Protein AF-0000000079088591 (afdb_homodimer)

Sequence (176 aa):
MNKTKQAASFMQQELKNVVLENDKLKETLQLKTDEANQLSASLQQAREELSDVIRQNEELKTELHTYQTLYGKLEKGTKEPTAGSSNMMNKTKQAASFMQQELKNVVLENDKLKETLQLKTDEANQLSASLQQAREELSDVIRQNEELKTELHTYQTLYGKLEKGTKEPTAGSSNM

pLDDT: mean 90.05, std 15.71, range [34.38, 98.94]

Secondary structure (DSSP, 8-state):
-HHHHHHHHHHHHHHHHHHHHHHHHHHHHHHHHHHHHHHHHHHHHHHHHHHHHHHHHHHHHHHHHHHHHHHHHHHHHHHS---GGG--/-HHHHHHHHHHHHHHHHHHHHHHHHHHHHHHHHHHHHHHHHHHHHHHHHHHHHHHHHHHHHHHHHHHHHHHHHHHHHHHS-S-GGG--

Radius of gyration: 38.6 Å; Cα contacts (8 Å, |Δi|>4): 96; chains: 2; bounding box: 25×125×71 Å

Solvent-accessible surface area (backbone atoms only — not comparable to full-atom values): 9336 Å² total; per-residue (Å²): 116,70,65,61,53,51,50,51,50,51,51,52,50,51,41,52,52,51,50,52,50,36,54,53,47,54,52,51,36,50,53,36,46,52,50,29,52,51,37,49,53,50,34,53,50,40,51,51,51,34,51,52,49,52,52,50,39,53,53,47,52,53,52,32,51,50,33,50,51,54,35,54,56,52,56,54,63,71,64,62,73,83,64,66,71,65,77,108,119,69,64,60,53,51,50,52,50,50,50,51,50,50,40,52,52,50,51,51,51,36,53,52,48,53,50,51,36,51,53,38,47,51,50,29,53,52,37,48,52,51,32,54,50,39,51,51,53,33,53,51,51,52,52,50,38,51,52,47,53,53,53,32,50,50,32,51,51,53,35,52,57,50,56,55,64,71,63,65,70,84,61,71,69,61,77,108

Structure (mmCIF, N/CA/C/O backbone):
data_AF-0000000079088591-model_v1
#
loop_
_entity.id
_entity.type
_entity.pdbx_description
1 polymer 'Uncharacterized protein'
#
loop_
_atom_site.group_PDB
_atom_site.id
_atom_site.type_symbol
_atom_site.label_atom_id
_atom_site.label_alt_id
_atom_site.label_comp_id
_atom_site.label_asym_id
_atom_site.label_entity_id
_atom_site.label_seq_id
_atom_site.pdbx_PDB_ins_code
_atom_site.Cartn_x
_atom_site.Cartn_y
_atom_site.Cartn_z
_atom_site.occupancy
_atom_site.B_iso_or_equiv
_atom_site.auth_seq_id
_atom_site.auth_comp_id
_atom_site.auth_asym_id
_atom_site.auth_atom_id
_atom_site.pdbx_PDB_model_num
ATOM 1 N N . MET A 1 1 ? 1.558 55.344 32.406 1 59.84 1 MET A N 1
ATOM 2 C CA . MET A 1 1 ? 2.076 55.375 31.031 1 59.84 1 MET A CA 1
ATOM 3 C C . MET A 1 1 ? 3.031 54.219 30.797 1 59.84 1 MET A C 1
ATOM 5 O O . MET A 1 1 ? 3.002 53.594 29.734 1 59.84 1 MET A O 1
ATOM 9 N N . ASN A 1 2 ? 3.623 53.656 31.938 1 76.94 2 ASN A N 1
ATOM 10 C CA . ASN A 1 2 ? 4.625 52.625 31.875 1 76.94 2 ASN A CA 1
ATOM 11 C C . ASN A 1 2 ? 3.977 51.25 31.75 1 76.94 2 ASN A C 1
ATOM 13 O O . ASN A 1 2 ? 4.438 50.406 30.969 1 76.94 2 ASN A O 1
ATOM 17 N N . LYS A 1 3 ? 2.727 51.094 32.219 1 80.19 3 LYS A N 1
A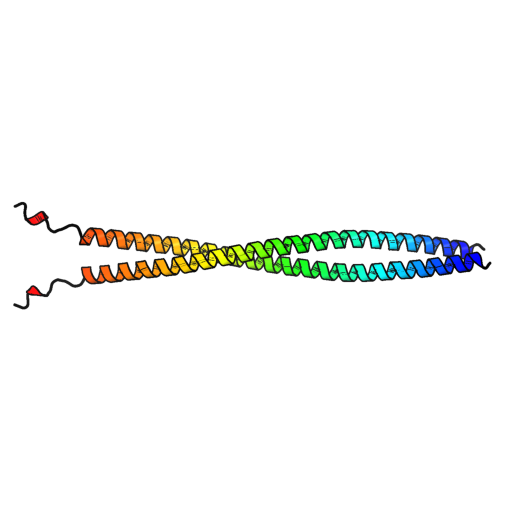TOM 18 C CA . LYS A 1 3 ? 2.076 49.812 32.25 1 80.19 3 LYS A CA 1
ATOM 19 C C . LYS A 1 3 ? 1.446 49.5 30.891 1 80.19 3 LYS A C 1
ATOM 21 O O . LYS A 1 3 ? 1.498 48.344 30.422 1 80.19 3 LYS A O 1
ATOM 26 N N . THR A 1 4 ? 0.949 50.406 30.234 1 77.62 4 THR A N 1
ATOM 27 C CA . THR A 1 4 ? 0.308 50.25 28.938 1 77.62 4 THR A CA 1
ATOM 28 C C . THR A 1 4 ? 1.34 49.906 27.859 1 77.62 4 THR A C 1
ATOM 30 O O . THR A 1 4 ? 1.088 49.062 26.984 1 77.62 4 THR A O 1
ATOM 33 N N . LYS A 1 5 ? 2.463 50.562 27.953 1 81.62 5 LYS A N 1
ATOM 34 C CA . LYS A 1 5 ? 3.537 50.281 27.016 1 81.62 5 LYS A CA 1
ATOM 35 C C . LYS A 1 5 ? 4.062 48.875 27.172 1 81.62 5 LYS A C 1
ATOM 37 O O . LYS A 1 5 ? 4.352 48.188 26.172 1 81.62 5 LYS A O 1
ATOM 42 N N . GLN A 1 6 ? 4.18 48.469 28.328 1 83.25 6 GLN A N 1
ATOM 43 C CA . GLN A 1 6 ? 4.617 47.094 28.641 1 83.25 6 GLN A CA 1
ATOM 44 C C . GLN A 1 6 ? 3.621 46.062 28.125 1 83.25 6 GLN A C 1
ATOM 46 O O . GLN A 1 6 ? 4.012 45.062 27.547 1 83.25 6 GLN A O 1
ATOM 51 N N . ALA A 1 7 ? 2.396 46.469 28.375 1 83.62 7 ALA A N 1
ATOM 52 C CA . ALA A 1 7 ? 1.343 45.562 27.922 1 83.62 7 ALA A CA 1
ATOM 53 C C . ALA A 1 7 ? 1.354 45.406 26.406 1 83.62 7 ALA A C 1
ATOM 55 O O . ALA A 1 7 ? 1.217 44.312 25.875 1 83.62 7 ALA A O 1
ATOM 56 N N . ALA A 1 8 ? 1.525 46.5 25.688 1 83.88 8 ALA A N 1
ATOM 57 C CA . ALA A 1 8 ? 1.573 46.5 24.234 1 83.88 8 ALA A CA 1
ATOM 58 C C . ALA A 1 8 ? 2.766 45.688 23.719 1 83.88 8 ALA A C 1
ATOM 60 O O . ALA A 1 8 ? 2.648 44.969 22.75 1 83.88 8 ALA A O 1
ATOM 61 N N . SER A 1 9 ? 3.834 45.844 24.391 1 87.38 9 SER A N 1
ATOM 62 C CA . SER A 1 9 ? 5.043 45.125 24.031 1 87.38 9 SER A CA 1
ATOM 63 C C . SER A 1 9 ? 4.852 43.625 24.188 1 87.38 9 SER A C 1
ATOM 65 O O . SER A 1 9 ? 5.285 42.812 23.344 1 87.38 9 SER A O 1
ATOM 67 N N . PHE A 1 10 ? 4.301 43.188 25.25 1 90.31 10 PHE A N 1
ATOM 68 C CA . PHE A 1 10 ? 4.027 41.781 25.516 1 90.31 10 PHE A CA 1
ATOM 69 C C . PHE A 1 10 ? 3.104 41.219 24.438 1 90.31 10 PHE A C 1
ATOM 71 O O . PHE A 1 10 ? 3.354 40.125 23.922 1 90.31 10 PHE A O 1
ATOM 78 N N . MET A 1 11 ? 2.062 41.969 24.047 1 90.5 11 MET A N 1
ATOM 79 C CA . MET A 1 11 ? 1.106 41.531 23.031 1 90.5 11 MET A CA 1
ATOM 80 C C . MET A 1 11 ?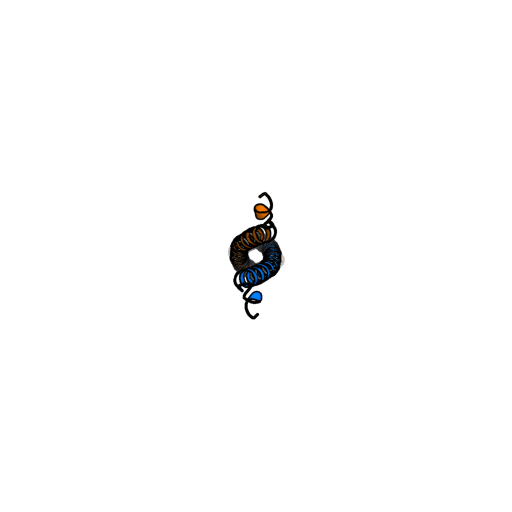 1.79 41.375 21.688 1 90.5 11 MET A C 1
ATOM 82 O O . MET A 1 11 ? 1.509 40.406 20.953 1 90.5 11 MET A O 1
ATOM 86 N N . GLN A 1 12 ? 2.6 42.312 21.438 1 91.19 12 GLN A N 1
ATOM 87 C CA . GLN A 1 12 ? 3.354 42.25 20.188 1 91.19 12 GLN A CA 1
ATOM 88 C C . GLN A 1 12 ? 4.23 41 20.141 1 91.19 12 GLN A C 1
ATOM 90 O O . GLN A 1 12 ? 4.309 40.312 19.109 1 91.19 12 GLN A O 1
ATOM 95 N N . GLN A 1 13 ? 4.867 40.781 21.25 1 94.44 13 GLN A N 1
ATOM 96 C CA . GLN A 1 13 ? 5.715 39.594 21.359 1 94.44 13 GLN A CA 1
ATOM 97 C C . GLN A 1 13 ? 4.895 38.312 21.234 1 94.44 13 GLN A C 1
ATOM 99 O O . GLN A 1 13 ? 5.297 37.375 20.547 1 94.44 13 GLN A O 1
ATOM 104 N N . GLU A 1 14 ? 3.807 38.281 21.906 1 94.69 14 GLU A N 1
ATOM 105 C CA . GLU A 1 14 ? 2.912 37.125 21.828 1 94.69 14 GLU A CA 1
ATOM 106 C C . GLU A 1 14 ? 2.441 36.906 20.391 1 94.69 14 GLU A C 1
ATOM 108 O O . GLU A 1 14 ? 2.459 35.75 19.922 1 94.69 14 GLU A O 1
ATOM 113 N N . LEU A 1 15 ? 2.035 37.938 19.734 1 96.25 15 LEU A N 1
ATOM 114 C CA . LEU A 1 15 ? 1.596 37.844 18.359 1 96.25 15 LEU A CA 1
ATOM 115 C C . LEU A 1 15 ? 2.703 37.281 17.469 1 96.25 15 LEU A C 1
ATOM 117 O O . LEU A 1 15 ? 2.453 36.406 16.641 1 96.25 15 LEU A O 1
ATOM 121 N N . LYS A 1 16 ? 3.854 37.719 17.656 1 96.69 16 LYS A N 1
ATOM 122 C CA . LYS A 1 16 ? 4.996 37.25 16.891 1 96.69 16 LYS A CA 1
ATOM 123 C C . LYS A 1 16 ? 5.195 35.75 17.109 1 96.69 16 LYS A C 1
ATOM 125 O O . LYS A 1 16 ? 5.441 35 16.156 1 96.69 16 LYS A O 1
ATOM 130 N N . ASN A 1 17 ? 5.094 35.281 18.359 1 97.06 17 ASN A N 1
ATOM 131 C CA . ASN A 1 17 ? 5.281 33.875 18.703 1 97.06 17 ASN A CA 1
ATOM 132 C C . ASN A 1 17 ? 4.234 33 18.031 1 97.06 17 ASN A C 1
ATOM 134 O O . ASN A 1 17 ? 4.566 31.969 17.453 1 97.06 17 ASN A O 1
ATOM 138 N N . VAL A 1 18 ? 3.018 33.438 18.031 1 98.25 18 VAL A N 1
ATOM 139 C CA . VAL A 1 18 ? 1.937 32.625 17.5 1 98.25 18 VAL A CA 1
ATOM 140 C C . VAL A 1 18 ? 2.025 32.562 15.977 1 98.25 18 VAL A C 1
ATOM 142 O O . VAL A 1 18 ? 1.751 31.547 15.359 1 98.25 18 VAL A O 1
ATOM 145 N N . VAL A 1 19 ? 2.434 33.625 15.406 1 98.06 19 VAL A N 1
ATOM 146 C CA . VAL A 1 19 ? 2.607 33.656 13.953 1 98.06 19 VAL A CA 1
ATOM 147 C C . VAL A 1 19 ? 3.709 32.688 13.539 1 98.06 19 VAL A C 1
ATOM 149 O O . VAL A 1 19 ? 3.57 31.969 12.555 1 98.06 19 VAL A O 1
ATOM 152 N N . LEU A 1 20 ? 4.766 32.656 14.297 1 98.44 20 LEU A N 1
ATOM 153 C CA . LEU A 1 20 ? 5.867 31.734 14.016 1 98.44 20 LEU A CA 1
ATOM 154 C C . LEU A 1 20 ? 5.414 30.281 14.141 1 98.44 20 LEU A C 1
ATOM 156 O O . LEU A 1 20 ? 5.793 29.438 13.328 1 98.44 20 LEU A O 1
ATOM 160 N N . GLU A 1 21 ? 4.699 30.016 15.148 1 98.19 21 GLU A N 1
ATOM 161 C CA . GLU A 1 21 ? 4.148 28.688 15.336 1 98.19 21 GLU A CA 1
ATOM 162 C C . GLU A 1 21 ? 3.25 28.281 14.164 1 98.19 21 GLU A C 1
ATOM 164 O O . GLU A 1 21 ? 3.334 27.156 13.664 1 98.19 21 GLU A O 1
ATOM 169 N N . ASN A 1 22 ? 2.412 29.266 13.828 1 98.31 22 ASN A N 1
ATOM 170 C CA . ASN A 1 22 ? 1.523 29.047 12.688 1 98.31 22 ASN A CA 1
ATOM 171 C C . ASN A 1 22 ? 2.305 28.703 11.422 1 98.31 22 ASN A C 1
ATOM 173 O O . ASN A 1 22 ? 1.939 27.781 10.695 1 98.31 22 ASN A O 1
ATOM 177 N N . ASP A 1 23 ? 3.322 29.406 11.203 1 98.19 23 ASP A N 1
ATOM 178 C CA . ASP A 1 23 ? 4.16 29.188 10.031 1 98.19 23 ASP A CA 1
ATOM 179 C C . ASP A 1 23 ? 4.781 27.781 10.062 1 98.19 23 ASP A C 1
ATOM 181 O O . ASP A 1 23 ? 4.797 27.078 9.055 1 98.19 23 ASP A O 1
ATOM 185 N N . LYS A 1 24 ? 5.254 27.328 11.195 1 98.62 24 LYS A N 1
ATOM 186 C CA . LYS A 1 24 ? 5.848 26 11.359 1 98.62 24 LYS A CA 1
ATOM 187 C C . LYS A 1 24 ? 4.812 24.906 11.133 1 98.62 24 LYS A C 1
ATOM 189 O O . LYS A 1 24 ? 5.117 23.875 10.531 1 98.62 24 LYS A O 1
ATOM 194 N N . LEU A 1 25 ? 3.678 25.172 11.602 1 98.75 25 LEU A N 1
ATOM 195 C CA . LEU A 1 25 ? 2.592 24.219 11.43 1 98.75 25 LEU A CA 1
ATOM 196 C C . LEU A 1 25 ? 2.227 24.062 9.961 1 98.75 25 LEU A C 1
ATOM 198 O O . LEU A 1 25 ? 1.979 22.953 9.484 1 98.75 25 LEU A O 1
ATOM 202 N N . LYS A 1 26 ? 2.197 25.125 9.25 1 98.75 26 LYS A N 1
ATOM 203 C CA . LYS A 1 26 ? 1.891 25.094 7.824 1 98.75 26 LYS A CA 1
ATOM 204 C C . LYS A 1 26 ? 2.926 24.266 7.059 1 98.75 26 LYS A C 1
ATOM 206 O O . LYS A 1 26 ? 2.574 23.5 6.168 1 98.75 26 LYS A O 1
ATOM 211 N N . GLU A 1 27 ? 4.078 24.484 7.48 1 98.62 27 GLU A N 1
ATOM 212 C CA . GLU A 1 27 ? 5.156 23.703 6.867 1 98.62 27 GLU A CA 1
ATOM 213 C C . GLU A 1 27 ? 5.008 22.219 7.164 1 98.62 27 GLU A C 1
ATOM 215 O O . GLU A 1 27 ? 5.102 21.391 6.262 1 98.62 27 GLU A O 1
ATOM 220 N N . THR A 1 28 ? 4.824 21.922 8.367 1 98.75 28 THR A N 1
ATOM 221 C CA . THR A 1 28 ? 4.66 20.531 8.773 1 98.75 28 THR A CA 1
ATOM 222 C C . THR A 1 28 ? 3.447 19.906 8.086 1 98.75 28 THR A C 1
ATOM 224 O O . THR A 1 28 ? 3.492 18.75 7.664 1 98.75 28 THR A O 1
ATOM 227 N N . LEU A 1 29 ? 2.42 20.641 8.039 1 98.81 29 LEU A N 1
ATOM 228 C CA . LEU A 1 29 ? 1.208 20.156 7.379 1 98.81 29 LEU A CA 1
ATOM 229 C C . LEU A 1 29 ? 1.476 19.828 5.91 1 98.81 29 LEU A C 1
ATOM 231 O O . LEU A 1 29 ? 1.01 18.812 5.398 1 98.81 29 LEU A O 1
ATOM 235 N N . GLN A 1 30 ? 2.15 20.672 5.297 1 98.81 30 GLN A N 1
ATOM 236 C CA . GLN A 1 30 ? 2.506 20.422 3.906 1 98.81 30 GLN A CA 1
ATOM 237 C C . GLN A 1 30 ? 3.307 19.141 3.764 1 98.81 30 GLN A C 1
ATOM 239 O O . GLN A 1 30 ? 3.023 18.312 2.889 1 98.81 30 GLN A O 1
ATOM 244 N N . LEU A 1 31 ? 4.277 18.891 4.613 1 98.75 31 LEU A N 1
ATOM 245 C CA . LEU A 1 31 ? 5.105 17.688 4.59 1 98.75 31 LEU A CA 1
ATOM 246 C C . LEU A 1 31 ? 4.258 16.438 4.805 1 98.75 31 LEU A C 1
ATOM 248 O O . LEU A 1 31 ? 4.422 15.445 4.102 1 98.75 31 LEU A O 1
ATOM 252 N N . LYS A 1 32 ? 3.41 16.578 5.668 1 98.75 32 LYS A N 1
ATOM 253 C CA . LYS A 1 32 ? 2.564 15.422 5.98 1 98.75 32 LYS A CA 1
ATOM 254 C C . LYS A 1 32 ? 1.609 15.117 4.832 1 98.75 32 LYS A C 1
ATOM 256 O O . LYS A 1 32 ? 1.322 13.953 4.551 1 98.75 32 LYS A O 1
ATOM 261 N N . THR A 1 33 ? 1.114 16.109 4.254 1 98.81 33 THR A N 1
ATOM 262 C CA . THR A 1 33 ? 0.248 15.945 3.092 1 98.81 33 THR A CA 1
ATOM 263 C C . THR A 1 33 ? 1 15.273 1.947 1 98.81 33 THR A C 1
ATOM 265 O O . THR A 1 33 ? 0.471 14.367 1.3 1 98.81 33 THR A O 1
ATOM 268 N N . ASP A 1 34 ? 2.141 15.664 1.699 1 98.75 34 ASP A N 1
ATOM 269 C CA . ASP A 1 34 ? 2.977 15.047 0.673 1 98.75 34 ASP A CA 1
ATOM 270 C C . ASP A 1 34 ? 3.242 13.578 0.99 1 98.75 34 ASP A C 1
ATOM 272 O O . ASP A 1 34 ? 3.195 12.727 0.1 1 98.75 34 ASP A O 1
ATOM 276 N N . GLU A 1 35 ? 3.59 13.344 2.201 1 98.62 35 GLU A N 1
ATOM 277 C CA . GLU A 1 35 ? 3.812 11.969 2.646 1 98.62 35 GLU A CA 1
ATOM 278 C C . GLU A 1 35 ? 2.588 11.102 2.381 1 98.62 35 GLU A C 1
ATOM 280 O O . GLU A 1 35 ? 2.705 10.008 1.83 1 98.62 35 GLU A O 1
ATOM 285 N N . ALA A 1 36 ? 1.459 11.586 2.758 1 98.69 36 ALA A N 1
ATOM 286 C CA . ALA A 1 36 ? 0.22 10.844 2.553 1 98.69 36 ALA A CA 1
ATOM 287 C C . ALA A 1 36 ? -0.029 10.586 1.068 1 98.69 36 ALA A C 1
ATOM 289 O O . ALA A 1 36 ? -0.443 9.492 0.68 1 98.69 36 ALA A O 1
ATOM 290 N N . ASN A 1 37 ? 0.205 11.594 0.299 1 98.81 37 ASN A N 1
ATOM 291 C CA . ASN A 1 37 ? 0.03 11.461 -1.144 1 98.81 37 ASN A CA 1
ATOM 292 C C . ASN A 1 37 ? 0.969 10.406 -1.726 1 98.81 37 ASN A C 1
ATOM 294 O O . ASN A 1 37 ? 0.562 9.609 -2.568 1 98.81 37 ASN A O 1
ATOM 298 N N . GLN A 1 38 ? 2.205 10.383 -1.266 1 98.81 38 GLN A N 1
ATOM 299 C CA . GLN A 1 38 ? 3.182 9.398 -1.724 1 98.81 38 GLN A CA 1
ATOM 300 C C . GLN A 1 38 ? 2.775 7.988 -1.308 1 98.81 38 GLN A C 1
ATOM 302 O O . GLN A 1 38 ? 2.861 7.051 -2.104 1 98.81 38 GLN A O 1
ATOM 307 N N . LEU A 1 39 ? 2.377 7.895 -0.165 1 98.88 39 LEU A N 1
ATOM 308 C CA . LEU A 1 39 ? 1.924 6.602 0.337 1 98.88 39 LEU A CA 1
ATOM 309 C C . LEU A 1 39 ? 0.706 6.113 -0.44 1 98.88 39 LEU A C 1
ATOM 311 O O . LEU A 1 39 ? 0.605 4.93 -0.765 1 98.88 39 LEU A O 1
ATOM 315 N N . SER A 1 40 ? -0.185 7.02 -0.65 1 98.88 40 SER A N 1
ATOM 316 C CA . SER A 1 40 ? -1.375 6.676 -1.423 1 98.88 40 SER A CA 1
ATOM 317 C C . SER A 1 40 ? -1.005 6.152 -2.807 1 98.88 40 SER A C 1
ATOM 319 O O . SER A 1 40 ? -1.534 5.133 -3.252 1 98.88 40 SER A O 1
ATOM 321 N N . ALA A 1 41 ? -0.119 6.719 -3.479 1 98.88 41 ALA A N 1
ATOM 322 C CA . ALA A 1 41 ? 0.341 6.281 -4.797 1 98.88 41 ALA A CA 1
ATOM 323 C C . ALA A 1 41 ? 1.016 4.914 -4.719 1 98.88 41 ALA A C 1
ATOM 325 O O . ALA A 1 41 ? 0.767 4.043 -5.555 1 98.88 41 ALA A O 1
ATOM 326 N N . SER A 1 42 ? 1.831 4.742 -3.76 1 98.94 42 SER A N 1
ATOM 327 C CA . SER A 1 42 ? 2.523 3.473 -3.564 1 98.94 42 SER A CA 1
ATOM 328 C C . SER A 1 42 ? 1.537 2.344 -3.287 1 98.94 42 SER A C 1
ATOM 330 O O . SER A 1 42 ? 1.72 1.222 -3.766 1 98.94 42 SER A O 1
ATOM 332 N N . LEU A 1 43 ? 0.572 2.686 -2.49 1 98.94 43 LEU A N 1
ATOM 333 C CA . LEU A 1 43 ? -0.458 1.696 -2.188 1 98.94 43 LEU A CA 1
ATOM 334 C C . LEU A 1 43 ? -1.211 1.292 -3.449 1 98.94 43 LEU A C 1
ATOM 336 O O . LEU A 1 43 ? -1.473 0.107 -3.668 1 98.94 43 LEU A O 1
ATOM 340 N N . GLN A 1 44 ? -1.562 2.232 -4.227 1 98.88 44 GLN A N 1
ATOM 341 C CA . GLN A 1 44 ? -2.24 1.947 -5.484 1 98.88 44 GLN A CA 1
ATOM 342 C C . GLN A 1 44 ? -1.385 1.054 -6.379 1 98.88 44 GLN A C 1
ATOM 344 O O . GLN A 1 44 ? -1.881 0.078 -6.945 1 98.88 44 GLN A O 1
ATOM 349 N N . GLN A 1 45 ? -0.125 1.257 -6.438 1 98.88 45 GLN A N 1
ATOM 350 C CA . GLN A 1 45 ? 0.795 0.454 -7.234 1 98.88 45 GLN A CA 1
ATOM 351 C C . GLN A 1 45 ? 0.893 -0.97 -6.695 1 98.88 45 GLN A C 1
ATOM 353 O O . GLN A 1 45 ? 0.857 -1.934 -7.465 1 98.88 45 GLN A O 1
ATOM 358 N N . ALA A 1 46 ? 0.975 -1.049 -5.441 1 98.88 46 ALA A N 1
ATOM 359 C CA . ALA A 1 46 ? 1.058 -2.367 -4.816 1 98.88 46 ALA A CA 1
ATOM 360 C C . ALA A 1 46 ? -0.203 -3.184 -5.09 1 98.88 46 ALA A C 1
ATOM 362 O O . ALA A 1 46 ? -0.126 -4.379 -5.371 1 98.88 46 ALA A O 1
ATOM 363 N N . ARG A 1 47 ? -1.338 -2.551 -5.035 1 98.88 47 ARG A N 1
ATOM 364 C CA . ARG A 1 47 ? -2.613 -3.223 -5.262 1 98.88 47 ARG A CA 1
ATOM 365 C C . ARG A 1 47 ? -2.748 -3.664 -6.715 1 98.88 47 ARG A C 1
ATOM 367 O O . ARG A 1 47 ? -3.318 -4.719 -6.996 1 98.88 47 ARG A O 1
ATOM 374 N N . GLU A 1 48 ? -2.275 -2.896 -7.582 1 98.88 48 GLU A N 1
ATOM 375 C CA . GLU A 1 48 ? -2.287 -3.268 -8.992 1 98.88 48 GLU A CA 1
ATOM 376 C C . GLU A 1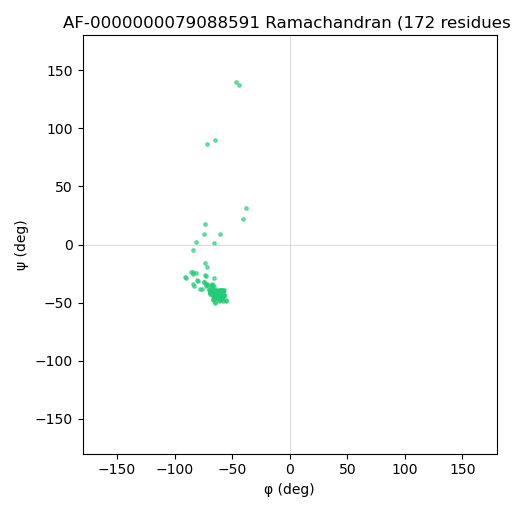 48 ? -1.374 -4.461 -9.258 1 98.88 48 GLU A C 1
ATOM 378 O O . GLU A 1 48 ? -1.76 -5.402 -9.961 1 98.88 48 GLU A O 1
ATOM 383 N N . GLU A 1 49 ? -0.175 -4.387 -8.727 1 98.88 49 GLU A N 1
ATOM 384 C CA . GLU A 1 49 ? 0.746 -5.512 -8.867 1 98.88 49 GLU A CA 1
ATOM 385 C C . GLU A 1 49 ? 0.155 -6.785 -8.273 1 98.88 49 GLU A C 1
ATOM 387 O O . GLU A 1 49 ? 0.249 -7.859 -8.875 1 98.88 49 GLU A O 1
ATOM 392 N N . LEU A 1 50 ? -0.449 -6.605 -7.125 1 98.94 50 LEU A N 1
ATOM 393 C CA . LEU A 1 50 ? -1.087 -7.742 -6.473 1 98.94 50 LEU A CA 1
ATOM 394 C C . LEU A 1 50 ? -2.174 -8.336 -7.359 1 98.94 50 LEU A C 1
ATOM 396 O O . LEU A 1 50 ? -2.236 -9.562 -7.531 1 98.94 50 LEU A O 1
ATOM 400 N N . SER A 1 51 ? -2.959 -7.578 -7.898 1 98.88 51 SER A N 1
ATOM 401 C CA . SER A 1 51 ? -4.02 -8.031 -8.797 1 98.88 51 SER A CA 1
ATOM 402 C C . SER A 1 51 ? -3.449 -8.797 -9.984 1 98.88 51 SER A C 1
ATOM 404 O O . SER A 1 51 ? -3.977 -9.844 -10.367 1 98.88 51 SER A O 1
AT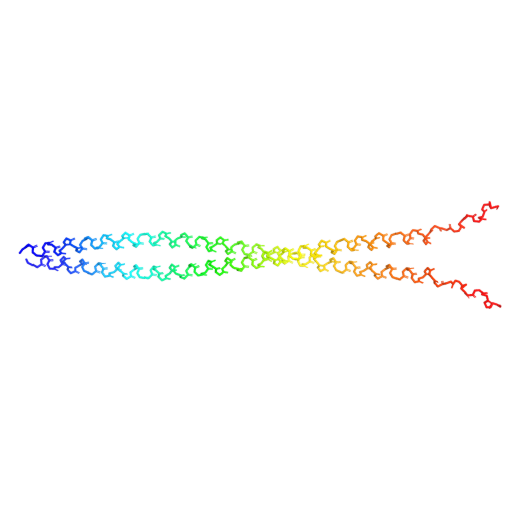OM 406 N N . ASP A 1 52 ? -2.426 -8.328 -10.562 1 98.88 52 ASP A N 1
ATOM 407 C CA . ASP A 1 52 ? -1.784 -8.977 -11.703 1 98.88 52 ASP A CA 1
ATOM 408 C C . ASP A 1 52 ? -1.23 -10.344 -11.312 1 98.88 52 ASP A C 1
ATOM 410 O O . ASP A 1 52 ? -1.428 -11.328 -12.039 1 98.88 52 ASP A O 1
ATOM 414 N N . VAL A 1 53 ? -0.623 -10.352 -10.18 1 98.94 53 VAL A N 1
ATOM 415 C CA . VAL A 1 53 ? 0.006 -11.602 -9.766 1 98.94 53 VAL A CA 1
ATOM 416 C C . VAL A 1 53 ? -1.066 -12.617 -9.383 1 98.94 53 VAL A C 1
ATOM 418 O O . VAL A 1 53 ? -0.923 -13.812 -9.656 1 98.94 53 VAL A O 1
ATOM 421 N N . ILE A 1 54 ? -2.115 -12.203 -8.82 1 98.94 54 ILE A N 1
ATOM 422 C CA . ILE A 1 54 ? -3.242 -13.086 -8.531 1 98.94 54 ILE A CA 1
ATOM 423 C C . ILE A 1 54 ? -3.793 -13.672 -9.828 1 98.94 54 ILE A C 1
ATOM 425 O O . ILE A 1 54 ? -4.062 -14.867 -9.906 1 98.94 54 ILE A O 1
ATOM 429 N N . ARG A 1 55 ? -3.916 -12.812 -10.844 1 98.88 55 ARG A N 1
ATOM 430 C CA . ARG A 1 55 ? -4.391 -13.273 -12.148 1 98.88 55 ARG A CA 1
ATOM 431 C C . ARG A 1 55 ? -3.455 -14.328 -12.727 1 98.88 55 ARG A C 1
ATOM 433 O O . ARG A 1 55 ? -3.906 -15.359 -13.227 1 98.88 55 ARG A O 1
ATOM 440 N N . GLN A 1 56 ? -2.193 -14.141 -12.641 1 98.88 56 GLN A N 1
ATOM 441 C CA . GLN A 1 56 ? -1.2 -15.102 -13.109 1 98.88 56 GLN A CA 1
ATOM 442 C C . GLN A 1 56 ? -1.305 -16.422 -12.344 1 98.88 56 GLN A C 1
ATOM 444 O O . GLN A 1 56 ? -1.23 -17.5 -12.938 1 98.88 56 GLN A O 1
ATOM 449 N N . ASN A 1 57 ? -1.458 -16.203 -11.086 1 98.88 57 ASN A N 1
ATOM 450 C CA . ASN A 1 57 ? -1.614 -17.375 -10.227 1 98.88 57 ASN A CA 1
ATOM 451 C C . ASN A 1 57 ? -2.805 -18.219 -10.648 1 98.88 57 ASN A C 1
ATOM 453 O O . ASN A 1 57 ? -2.705 -19.453 -10.703 1 98.88 57 ASN A O 1
ATOM 457 N N . GLU A 1 58 ? -3.826 -17.594 -11 1 98.62 58 GLU A N 1
ATOM 458 C CA . GLU A 1 58 ? -5.02 -18.312 -11.438 1 98.62 58 GLU A CA 1
ATOM 459 C C . GLU A 1 58 ? -4.789 -19 -12.781 1 98.62 58 GLU A C 1
ATOM 461 O O . GLU A 1 58 ? -5.238 -20.125 -12.992 1 98.62 58 GLU A O 1
ATOM 466 N N . GLU A 1 59 ? -4.148 -18.438 -13.703 1 98.75 59 GLU A N 1
ATOM 467 C CA . GLU A 1 59 ? -3.793 -19.047 -14.984 1 98.75 59 GLU A CA 1
ATOM 468 C C . GLU A 1 59 ? -2.902 -20.266 -14.789 1 98.75 59 GLU A C 1
ATOM 470 O O . GLU A 1 59 ? -3.127 -21.312 -15.406 1 98.75 59 GLU A O 1
ATOM 475 N N . LEU A 1 60 ? -1.967 -20.109 -13.875 1 98.81 60 LEU A N 1
ATOM 476 C CA . LEU A 1 60 ? -1.055 -21.219 -13.578 1 98.81 60 LEU A CA 1
ATOM 477 C C . LEU A 1 60 ? -1.806 -22.391 -12.961 1 98.81 60 LEU A C 1
ATOM 479 O O . LEU A 1 60 ? -1.548 -23.547 -13.312 1 98.81 60 LEU A O 1
ATOM 483 N N . LYS A 1 61 ? -2.682 -22.125 -12.094 1 98.81 61 LYS A N 1
ATOM 484 C CA . LYS A 1 61 ? -3.492 -23.188 -11.484 1 98.81 61 LYS A CA 1
ATOM 485 C C . LYS A 1 61 ? -4.289 -23.938 -12.547 1 98.81 61 LYS A C 1
ATOM 487 O O . LYS A 1 61 ? -4.363 -25.172 -12.516 1 98.81 61 LYS A O 1
ATOM 492 N N . THR A 1 62 ? -4.801 -23.25 -13.516 1 98.88 62 THR A N 1
ATOM 493 C CA . THR A 1 62 ? -5.566 -23.844 -14.602 1 98.88 62 THR A CA 1
ATOM 494 C C . THR A 1 62 ? -4.676 -24.703 -15.484 1 98.88 62 THR A C 1
ATOM 496 O O . THR A 1 62 ? -5.039 -25.828 -15.828 1 98.88 62 THR A O 1
ATOM 499 N N . GLU A 1 63 ? -3.504 -24.266 -15.812 1 98.75 63 GLU A N 1
ATOM 500 C CA . GLU A 1 63 ? -2.553 -25.016 -16.625 1 98.75 63 GLU A CA 1
ATOM 501 C C . GLU A 1 63 ? -2.057 -26.266 -15.898 1 98.75 63 GLU A C 1
ATOM 503 O O . GLU A 1 63 ? -1.972 -27.344 -16.484 1 98.75 63 GLU A O 1
ATOM 508 N N . LEU A 1 64 ? -1.819 -26.062 -14.648 1 98.75 64 LEU A N 1
ATOM 509 C CA . LEU A 1 64 ? -1.379 -27.188 -13.828 1 98.75 64 LEU A CA 1
ATOM 510 C C . LEU A 1 64 ? -2.441 -28.281 -13.789 1 98.75 64 LEU A C 1
ATOM 512 O O . LEU A 1 64 ? -2.137 -29.453 -14.008 1 98.75 64 LEU A O 1
ATOM 516 N N . HIS A 1 65 ? -3.633 -27.859 -13.531 1 98.81 65 HIS A N 1
ATOM 517 C CA . HIS A 1 65 ? -4.73 -28.828 -13.516 1 98.81 65 HIS A CA 1
ATOM 518 C C . HIS A 1 65 ? -4.828 -29.562 -14.852 1 98.81 65 HIS A C 1
ATOM 520 O O . HIS A 1 65 ? -5.07 -30.766 -14.883 1 98.81 65 HIS A O 1
ATOM 526 N N . THR A 1 66 ? -4.629 -28.844 -15.922 1 98.81 66 THR A N 1
ATOM 527 C CA . THR A 1 66 ? -4.664 -29.422 -17.25 1 98.81 66 THR A CA 1
ATOM 528 C C . THR A 1 66 ? -3.594 -30.5 -17.406 1 98.81 66 THR A C 1
ATOM 530 O O . THR A 1 66 ? -3.896 -31.641 -17.766 1 98.81 66 THR A O 1
ATOM 533 N N . TYR A 1 67 ? -2.453 -30.297 -16.953 1 98.31 67 TYR A N 1
ATOM 534 C CA . TYR A 1 67 ? -1.358 -31.234 -17.125 1 98.31 67 TYR A CA 1
ATOM 535 C C . TYR A 1 67 ? -1.448 -32.375 -16.125 1 98.31 67 TYR A C 1
ATOM 537 O O . TYR A 1 67 ? -1.09 -33.531 -16.438 1 98.31 67 TYR A O 1
ATOM 545 N N . GLN A 1 68 ? -1.979 -32.094 -14.992 1 98.19 68 GLN A N 1
ATOM 546 C CA . GLN A 1 68 ? -2.271 -33.156 -14.039 1 98.19 68 GLN A CA 1
ATOM 547 C C . GLN A 1 68 ? -3.275 -34.156 -14.617 1 98.19 68 GLN A C 1
ATOM 549 O O . GLN A 1 68 ? -3.088 -35.375 -14.516 1 98.19 68 GLN A O 1
ATOM 554 N N . THR A 1 69 ? -4.246 -33.594 -15.242 1 98.5 69 THR A N 1
ATOM 555 C CA . THR A 1 69 ? -5.309 -34.406 -15.812 1 98.5 69 THR A CA 1
ATOM 556 C C . THR A 1 69 ? -4.789 -35.219 -17 1 98.5 69 THR A C 1
ATOM 558 O O . THR A 1 69 ? -5.043 -36.438 -17.109 1 98.5 69 THR A O 1
ATOM 561 N N . LEU A 1 70 ? -3.988 -34.625 -17.844 1 96.75 70 LEU A N 1
ATOM 562 C CA . LEU A 1 70 ? -3.398 -35.312 -19 1 96.75 70 LEU A CA 1
ATOM 563 C C . LEU A 1 70 ? -2.449 -36.406 -18.578 1 96.75 70 LEU A C 1
ATOM 565 O O . LEU A 1 70 ? -2.52 -37.531 -19.094 1 96.75 70 LEU A O 1
ATOM 569 N N . TYR A 1 71 ? -1.66 -36.125 -17.578 1 96.56 71 TYR A N 1
ATOM 570 C CA . TYR A 1 71 ? -0.723 -37.125 -17.047 1 96.56 71 TYR A CA 1
ATOM 571 C C . TYR A 1 71 ? -1.463 -38.281 -16.422 1 96.56 71 TYR A C 1
ATOM 573 O O . TYR A 1 71 ? -1.119 -39.438 -16.672 1 96.56 71 TYR A O 1
ATOM 581 N N . GLY A 1 72 ? -2.441 -38.031 -15.656 1 95.12 72 GLY A N 1
ATOM 582 C CA . GLY A 1 72 ? -3.229 -39.094 -15.016 1 95.12 72 GLY A CA 1
ATOM 583 C C . GLY A 1 72 ? -3.908 -40 -16.016 1 95.12 72 GLY A C 1
ATOM 584 O O . GLY A 1 72 ? -3.902 -41.25 -15.836 1 95.12 72 GLY A O 1
ATOM 585 N N . LYS A 1 73 ? -4.434 -39.438 -17.125 1 95.31 73 LYS A N 1
ATOM 586 C CA . LYS A 1 73 ? -5.105 -40.219 -18.156 1 95.31 73 LYS A CA 1
ATOM 587 C C . LYS A 1 73 ? -4.117 -41.094 -18.891 1 95.31 73 LYS A C 1
ATOM 589 O O . LYS A 1 73 ? -4.41 -42.281 -19.156 1 95.31 73 LYS A O 1
ATOM 594 N N . LEU A 1 74 ? -2.967 -40.656 -19.078 1 92.31 74 LEU A N 1
ATOM 595 C CA . LEU A 1 74 ? -1.951 -41.406 -19.812 1 92.31 74 LEU A CA 1
ATOM 596 C C . LEU A 1 74 ? -1.386 -42.531 -18.938 1 92.31 74 LEU A C 1
ATOM 598 O O . LEU A 1 74 ? -1.157 -43.656 -19.422 1 92.31 74 LEU A O 1
ATOM 602 N N . GLU A 1 75 ? -1.199 -42.344 -17.766 1 88.25 75 GLU A N 1
ATOM 603 C CA . GLU A 1 75 ? -0.65 -43.312 -16.828 1 88.25 75 GLU A CA 1
ATOM 604 C C . GLU A 1 75 ? -1.601 -44.469 -16.625 1 88.25 75 GLU A C 1
ATOM 606 O O . GLU A 1 75 ? -1.167 -45.625 -16.578 1 88.25 75 GLU A O 1
ATOM 611 N N . LYS A 1 76 ? -2.885 -44.281 -16.641 1 88.62 76 LYS A N 1
ATOM 612 C CA . LYS A 1 76 ? -3.885 -45.344 -16.5 1 88.62 76 LYS A CA 1
ATOM 613 C C . LYS A 1 76 ? -3.986 -46.156 -17.781 1 88.62 76 LYS A C 1
ATOM 615 O O . LYS A 1 76 ? -4.168 -47.375 -17.719 1 88.62 76 LYS A O 1
ATOM 620 N N . GLY A 1 77 ? -3.789 -45.625 -18.953 1 79.81 77 GLY A N 1
ATOM 621 C CA . GLY A 1 77 ? -3.801 -46.344 -20.219 1 79.81 77 GLY A CA 1
ATOM 622 C C . GLY A 1 77 ? -2.58 -47.219 -20.406 1 79.81 77 GLY A C 1
ATOM 623 O O . GLY A 1 77 ? -2.643 -48.219 -21.125 1 79.81 77 GLY A O 1
ATOM 624 N N . THR A 1 78 ? -1.547 -46.875 -19.828 1 75.25 78 THR A N 1
ATOM 625 C CA . THR A 1 78 ? -0.32 -47.656 -19.922 1 75.25 78 THR A CA 1
ATOM 626 C C . THR A 1 78 ? -0.334 -48.844 -18.938 1 75.25 78 THR A C 1
ATOM 628 O O . THR A 1 78 ? 0.335 -49.844 -19.156 1 75.25 78 THR A O 1
ATOM 631 N N . LYS A 1 79 ? -1.042 -48.844 -17.891 1 70.56 79 LYS A N 1
ATOM 632 C CA . LYS A 1 79 ? -1.124 -49.906 -16.891 1 70.56 79 LYS A CA 1
ATOM 633 C C . LYS A 1 79 ? -2.232 -50.906 -17.219 1 70.56 79 LYS A C 1
ATOM 635 O O . LYS A 1 79 ? -2.211 -52.031 -16.75 1 70.56 79 LYS A O 1
ATOM 640 N N . GLU A 1 80 ? -3.352 -50.75 -17.859 1 60.03 80 GLU A N 1
ATOM 641 C CA . GLU A 1 80 ? -4.387 -51.719 -18.219 1 60.03 80 GLU A CA 1
ATOM 642 C C . GLU A 1 80 ? -3.906 -52.656 -19.328 1 60.03 80 GLU A C 1
ATOM 644 O O . GLU A 1 80 ? -3.615 -52.219 -20.438 1 60.03 80 GLU A O 1
ATOM 649 N N . PRO A 1 81 ? -3.203 -53.812 -19.016 1 57.5 81 PRO A N 1
ATOM 650 C CA . PRO A 1 81 ? -2.793 -54.875 -19.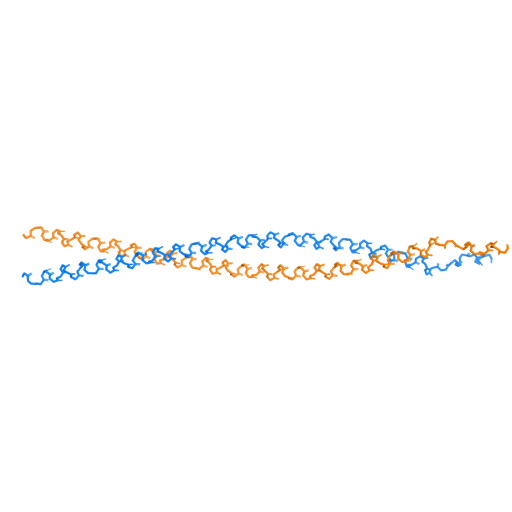922 1 57.5 81 PRO A CA 1
ATOM 651 C C . PRO A 1 81 ? -3.898 -55.281 -20.906 1 57.5 81 PRO A C 1
ATOM 653 O O . PRO A 1 81 ? -5.082 -55.094 -20.609 1 57.5 81 PRO A O 1
ATOM 656 N N . THR A 1 82 ? -3.406 -55.469 -22.25 1 53 82 THR A N 1
ATOM 657 C CA . THR A 1 82 ? -4.051 -56.219 -23.328 1 53 82 THR A CA 1
ATOM 658 C C . THR A 1 82 ? -4.715 -57.469 -22.812 1 53 82 THR A C 1
ATOM 660 O O . THR A 1 82 ? -4.066 -58.531 -22.688 1 53 82 THR A O 1
ATOM 663 N N . ALA A 1 83 ? -5.164 -57.531 -21.75 1 54.72 83 ALA A N 1
ATOM 664 C CA . ALA A 1 83 ? -5.809 -58.812 -21.453 1 54.72 83 ALA A CA 1
ATOM 665 C C . ALA A 1 83 ? -6.949 -59.062 -22.422 1 54.72 83 ALA A C 1
ATOM 667 O O . ALA A 1 83 ? -7.77 -59.969 -22.188 1 54.72 83 ALA A O 1
ATOM 668 N N . GLY A 1 84 ? -7.137 -58.344 -23.422 1 47.81 84 GLY A N 1
ATOM 669 C CA . GLY A 1 84 ? -8.188 -58.844 -24.297 1 47.81 84 GLY A CA 1
ATOM 670 C C . GLY A 1 84 ? -7.934 -60.25 -24.797 1 47.81 84 GLY A C 1
ATOM 671 O O . GLY A 1 84 ? -8.812 -60.875 -25.406 1 47.81 84 GLY A O 1
ATOM 672 N N . SER A 1 85 ? -6.672 -60.562 -25.328 1 46.09 85 SER A N 1
ATOM 673 C CA . SER A 1 85 ? -6.797 -61.562 -26.375 1 46.09 85 SER A CA 1
ATOM 674 C C . SER A 1 85 ? -7.148 -62.938 -25.781 1 46.09 85 SER A C 1
ATOM 676 O O . SER A 1 85 ? -7.094 -63.938 -26.484 1 46.09 85 SER A O 1
ATOM 678 N N . SER A 1 86 ? -6.844 -63 -24.422 1 45.25 86 SER A N 1
ATOM 679 C CA . SER A 1 86 ? -6.844 -64.438 -24.359 1 45.25 86 SER A CA 1
ATOM 680 C C . SER A 1 86 ? -8.266 -65 -24.234 1 45.25 86 SER A C 1
ATOM 682 O O . SER A 1 86 ? -8.461 -66.125 -23.75 1 45.25 86 SER A O 1
ATOM 684 N N . ASN A 1 87 ? -9.156 -64.062 -24.266 1 42.66 87 ASN A N 1
ATOM 685 C CA . ASN A 1 87 ? -10.359 -64.875 -24.062 1 42.66 87 ASN A CA 1
ATOM 686 C C . ASN A 1 87 ? -10.711 -65.688 -25.312 1 42.66 87 ASN A C 1
ATOM 688 O O . ASN A 1 87 ? -11.43 -65.188 -26.188 1 42.66 87 ASN A O 1
ATOM 692 N N . MET 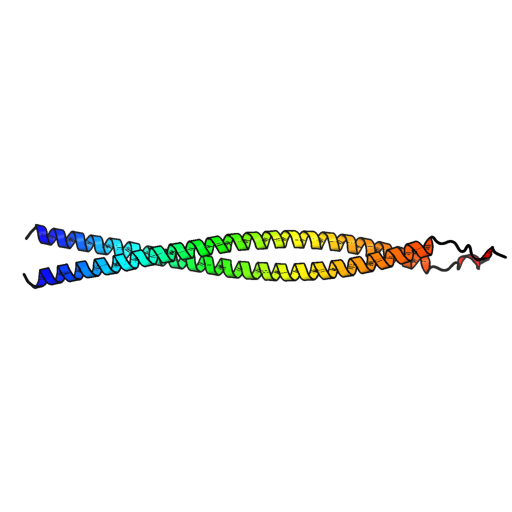A 1 88 ? -9.797 -65.875 -26.266 1 34.38 88 MET A N 1
ATOM 693 C CA . MET A 1 88 ? -10.297 -67 -26.984 1 34.38 88 MET A CA 1
ATOM 694 C C . MET A 1 88 ? -10.219 -68.25 -26.125 1 34.38 88 MET A C 1
ATOM 696 O O . MET A 1 88 ? -9.297 -68.438 -25.328 1 34.38 88 MET A O 1
ATOM 700 N N . MET B 1 1 ? -5.469 59.531 23.594 1 59.22 1 MET B N 1
ATOM 701 C CA . MET B 1 1 ? -5.914 58.438 24.422 1 59.22 1 MET B CA 1
ATOM 702 C C . MET B 1 1 ? -6.773 57.469 23.625 1 59.22 1 MET B C 1
ATOM 704 O O . MET B 1 1 ? -6.66 56.25 23.781 1 59.22 1 MET B O 1
ATOM 708 N N . ASN B 1 2 ? -7.367 58 22.422 1 76.56 2 ASN B N 1
ATOM 709 C CA . ASN B 1 2 ? -8.297 57.219 21.594 1 76.56 2 ASN B CA 1
ATOM 710 C C . ASN B 1 2 ? -7.559 56.344 20.594 1 76.56 2 ASN B C 1
ATOM 712 O O . ASN B 1 2 ? -7.941 55.188 20.391 1 76.56 2 ASN B O 1
ATOM 716 N N . LYS B 1 3 ? -6.312 56.719 20.25 1 80.12 3 LYS B N 1
ATOM 717 C CA . LYS B 1 3 ? -5.586 55.969 19.234 1 80.12 3 LYS B CA 1
ATOM 718 C C . LYS B 1 3 ? -4.891 54.75 19.828 1 80.12 3 LYS B C 1
ATOM 720 O O . LYS B 1 3 ? -4.859 53.688 19.203 1 80.12 3 LYS B O 1
ATOM 725 N N . THR B 1 4 ? -4.457 54.844 20.953 1 77.75 4 THR B N 1
ATOM 726 C CA . THR B 1 4 ? -3.766 53.75 21.641 1 77.75 4 THR B CA 1
ATOM 727 C C . THR B 1 4 ? -4.738 52.625 21.984 1 77.75 4 THR B C 1
ATOM 729 O O . THR B 1 4 ? -4.406 51.438 21.859 1 77.75 4 THR B O 1
ATOM 732 N N . LYS B 1 5 ? -5.875 53.031 22.438 1 81.88 5 LYS B N 1
ATOM 733 C CA . LYS B 1 5 ? -6.898 52.062 22.766 1 81.88 5 LYS B CA 1
ATOM 734 C C . LYS B 1 5 ? -7.34 51.281 21.531 1 81.88 5 LYS B C 1
ATOM 736 O O . LYS B 1 5 ? -7.566 50.062 21.594 1 81.88 5 LYS B O 1
ATOM 741 N N . GLN B 1 6 ? -7.473 51.938 20.469 1 83.31 6 GLN B N 1
ATOM 742 C CA . GLN B 1 6 ? -7.844 51.344 19.188 1 83.31 6 GLN B CA 1
ATOM 743 C C . GLN B 1 6 ? -6.773 50.375 18.703 1 83.31 6 GLN B C 1
ATOM 745 O O . GLN B 1 6 ? -7.086 49.25 18.25 1 83.31 6 GLN B O 1
ATOM 750 N N . ALA B 1 7 ? -5.578 50.844 18.891 1 83.75 7 ALA B N 1
ATOM 751 C CA . ALA B 1 7 ? -4.461 50 18.484 1 83.75 7 ALA B CA 1
ATOM 752 C C . ALA B 1 7 ? -4.414 48.719 19.297 1 83.75 7 ALA B C 1
ATOM 754 O O . ALA B 1 7 ? -4.199 47.625 18.766 1 83.75 7 ALA B O 1
ATOM 755 N N . ALA B 1 8 ? -4.621 48.812 20.594 1 83.81 8 ALA B N 1
ATOM 756 C CA . ALA B 1 8 ? -4.625 47.656 21.484 1 83.81 8 ALA B CA 1
ATOM 757 C C . ALA B 1 8 ? -5.75 46.688 21.125 1 83.81 8 ALA B C 1
ATOM 759 O O . ALA B 1 8 ? -5.562 45.469 21.141 1 83.81 8 ALA B O 1
ATOM 760 N N . SER B 1 9 ? -6.859 47.25 20.781 1 87.69 9 SER B N 1
ATOM 761 C CA . SER B 1 9 ? -8.008 46.438 20.406 1 87.69 9 SER B CA 1
ATOM 762 C C . SER B 1 9 ? -7.738 45.688 19.109 1 87.69 9 SER B C 1
ATOM 764 O O . SER B 1 9 ? -8.094 44.5 19 1 87.69 9 SER B O 1
ATOM 766 N N . PHE B 1 10 ? -7.191 46.281 18.156 1 90.31 10 PHE B N 1
ATOM 767 C CA . PHE B 1 10 ? -6.848 45.656 16.891 1 90.31 10 PHE B CA 1
ATOM 768 C C . PHE B 1 10 ? -5.855 44.5 17.109 1 90.31 10 PHE B C 1
ATOM 770 O O . PHE B 1 10 ? -6.023 43.438 16.562 1 90.31 10 PHE B O 1
ATOM 777 N N . MET B 1 11 ? -4.844 44.75 17.984 1 90.5 11 MET B N 1
ATOM 778 C CA . MET B 1 11 ? -3.832 43.719 18.281 1 90.5 11 MET B CA 1
ATOM 779 C C . MET B 1 11 ? -4.461 42.5 18.938 1 90.5 11 MET B C 1
ATOM 781 O O . MET B 1 11 ? -4.102 41.375 18.625 1 90.5 11 MET B O 1
ATOM 785 N N . GLN B 1 12 ? -5.309 42.844 19.828 1 91.44 12 GLN B N 1
ATOM 786 C CA . GLN B 1 12 ? -6.02 41.781 20.516 1 91.44 12 GLN B CA 1
ATOM 787 C C . GLN B 1 12 ? -6.824 40.938 19.516 1 91.44 12 GLN B C 1
ATOM 789 O O . GLN B 1 12 ? -6.832 39.719 19.609 1 91.44 12 GLN B O 1
ATOM 794 N N . GLN B 1 13 ? -7.473 41.656 18.641 1 94.56 13 GLN B N 1
ATOM 795 C CA . GLN B 1 13 ? -8.258 40.969 17.625 1 94.56 13 GLN B CA 1
ATOM 796 C C . GLN B 1 13 ? -7.359 40.125 16.703 1 94.56 13 GLN B C 1
ATOM 798 O O . GLN B 1 13 ? -7.691 39 16.359 1 94.56 13 GLN B O 1
ATOM 803 N N . GLU B 1 14 ? -6.301 40.719 16.297 1 94.56 14 GLU B N 1
ATOM 804 C CA . GLU B 1 14 ? -5.344 40 15.461 1 94.56 14 GLU B CA 1
ATOM 805 C C . GLU B 1 14 ? -4.816 38.75 16.156 1 94.56 14 GLU B C 1
ATOM 807 O O . GLU B 1 14 ? -4.762 37.688 15.547 1 94.56 14 GLU B O 1
ATOM 812 N N . LEU B 1 15 ? -4.449 38.875 17.406 1 96.25 15 LEU B N 1
ATOM 813 C CA . LEU B 1 15 ? -3.961 37.75 18.172 1 96.25 15 LEU B CA 1
ATOM 814 C C . LEU B 1 15 ? -5.008 36.656 18.25 1 96.25 15 LEU B C 1
ATOM 816 O O . LEU B 1 15 ? -4.684 35.469 18.062 1 96.25 15 LEU B O 1
ATOM 820 N N . LYS B 1 16 ? -6.188 37.031 18.453 1 96.81 16 LYS B N 1
ATOM 821 C CA . LYS B 1 16 ? -7.277 36.031 18.5 1 96.81 16 LYS B CA 1
ATOM 822 C C . LYS B 1 16 ? -7.398 35.281 17.188 1 96.81 16 LYS B C 1
ATOM 824 O O . LYS B 1 16 ? -7.578 34.062 17.172 1 96.81 16 LYS B O 1
ATOM 829 N N . ASN B 1 17 ? -7.316 36 16.062 1 97.12 17 ASN B N 1
ATOM 830 C CA . ASN B 1 17 ? -7.434 35.406 14.742 1 97.12 17 ASN B CA 1
ATOM 831 C C . ASN B 1 17 ? -6.32 34.406 14.477 1 97.12 17 ASN B C 1
ATOM 833 O O . ASN B 1 17 ? -6.578 33.281 13.992 1 97.12 17 ASN B O 1
ATOM 837 N N . VAL B 1 18 ? -5.125 34.75 14.844 1 98.19 18 VAL B N 1
ATOM 838 C CA . VAL B 1 18 ? -3.984 33.875 14.555 1 98.19 18 VAL B CA 1
ATOM 839 C C . VAL B 1 18 ? -4.027 32.656 15.445 1 98.19 18 VAL B C 1
ATOM 841 O O . VAL B 1 18 ? -3.674 31.547 15.008 1 98.19 18 VAL B O 1
ATOM 844 N N . VAL B 1 19 ? -4.477 32.812 16.609 1 98.25 19 VAL B N 1
ATOM 845 C CA . VAL B 1 19 ? -4.605 31.672 17.516 1 98.25 19 VAL B CA 1
ATOM 846 C C . VAL B 1 19 ? -5.641 30.688 16.969 1 98.25 19 VAL B C 1
ATOM 848 O O . VAL B 1 19 ? -5.434 29.484 17 1 98.25 19 VAL B O 1
ATOM 851 N N . LEU B 1 20 ? -6.711 31.219 16.438 1 98.38 20 LEU B N 1
ATOM 852 C CA . LEU B 1 20 ? -7.75 30.359 15.867 1 98.38 20 LEU B CA 1
ATOM 853 C C . LEU B 1 20 ? -7.223 29.609 14.656 1 98.38 20 LEU B C 1
ATOM 855 O O . LEU B 1 20 ? -7.539 28.438 14.469 1 98.38 20 LEU B O 1
ATOM 859 N N . GLU B 1 21 ? -6.527 30.297 13.867 1 98.25 21 GLU B N 1
ATOM 860 C CA . GLU B 1 21 ? -5.914 29.656 12.703 1 98.25 21 GLU B CA 1
ATOM 861 C C . GLU B 1 21 ? -4.961 28.547 13.125 1 98.25 21 GLU B C 1
ATOM 863 O O . GLU B 1 21 ? -4.969 27.453 12.539 1 98.25 21 GLU B O 1
ATOM 868 N N . ASN B 1 22 ? -4.164 28.906 14.125 1 98.31 22 ASN B N 1
ATOM 869 C CA . ASN B 1 22 ? -3.23 27.922 14.672 1 98.31 22 ASN B CA 1
ATOM 870 C C . ASN B 1 22 ? -3.955 26.672 15.156 1 98.31 22 ASN B C 1
ATOM 872 O O . ASN B 1 22 ? -3.52 25.562 14.883 1 98.31 22 ASN B O 1
ATOM 876 N N . ASP B 1 23 ? -5.012 26.844 15.812 1 98.19 23 ASP B N 1
ATOM 877 C CA . ASP B 1 23 ? -5.797 25.734 16.328 1 98.19 23 ASP B CA 1
ATOM 878 C C . ASP B 1 23 ? -6.344 24.875 15.195 1 98.19 23 ASP B C 1
ATOM 880 O O . ASP B 1 23 ? -6.293 23.641 15.258 1 98.19 23 ASP B O 1
ATOM 884 N N . LYS B 1 24 ? -6.824 25.469 14.125 1 98.69 24 LYS B N 1
ATOM 885 C CA . LYS B 1 24 ? -7.348 24.766 12.969 1 98.69 24 LYS B CA 1
ATOM 886 C C . LYS B 1 24 ? -6.246 23.969 12.266 1 98.69 24 LYS B C 1
ATOM 888 O O . LYS B 1 24 ? -6.477 22.844 11.797 1 98.69 24 LYS B O 1
ATOM 893 N N . LEU B 1 25 ? -5.156 24.562 12.211 1 98.75 25 LEU B N 1
ATOM 894 C CA . LEU B 1 25 ? -4.012 23.906 11.586 1 98.75 25 LEU B CA 1
ATOM 895 C C . LEU B 1 25 ? -3.594 22.688 12.383 1 98.75 25 LEU B C 1
ATOM 897 O O . LEU B 1 25 ? -3.266 21.641 11.805 1 98.75 25 LEU B O 1
ATOM 901 N N . LYS B 1 26 ? -3.592 22.766 13.656 1 98.75 26 LYS B N 1
ATOM 902 C CA . LYS B 1 26 ? -3.238 21.641 14.508 1 98.75 26 LYS B CA 1
ATOM 903 C C . LYS B 1 26 ? -4.203 20.469 14.297 1 98.75 26 LYS B C 1
ATOM 905 O O . LYS B 1 26 ? -3.779 19.312 14.234 1 98.75 26 LYS B O 1
ATOM 910 N N . GLU B 1 27 ? -5.379 20.859 14.164 1 98.69 27 GLU B N 1
ATOM 911 C CA . GLU B 1 27 ? -6.391 19.844 13.898 1 98.69 27 GLU B CA 1
ATOM 912 C C . GLU B 1 27 ? -6.168 19.172 12.547 1 98.69 27 GLU B C 1
ATOM 914 O O . GLU B 1 27 ? -6.18 17.953 12.438 1 98.69 27 GLU B O 1
ATOM 919 N N . THR B 1 28 ? -6.012 19.953 11.586 1 98.75 28 THR B N 1
ATOM 920 C CA . THR B 1 28 ? -5.785 19.438 10.242 1 98.75 28 THR B CA 1
ATOM 921 C C . THR B 1 28 ? -4.516 18.578 10.203 1 98.75 28 THR B C 1
ATOM 923 O O . THR B 1 28 ? -4.484 17.547 9.539 1 98.75 28 THR B O 1
ATOM 926 N N . LEU B 1 29 ? -3.529 19.062 10.836 1 98.81 29 LEU B N 1
ATOM 927 C CA . LEU B 1 29 ? -2.273 18.312 10.891 1 98.81 29 LEU B CA 1
ATOM 928 C C . LEU B 1 29 ? -2.477 16.953 11.523 1 98.81 29 LEU B C 1
ATOM 930 O O . LEU B 1 29 ? -1.938 15.945 11.047 1 98.81 29 LEU B O 1
ATOM 934 N N . GLN B 1 30 ? -3.178 16.922 12.539 1 98.81 30 GLN B N 1
ATOM 935 C CA . GLN B 1 30 ? -3.479 15.648 13.188 1 98.81 30 GLN B CA 1
ATOM 936 C C . GLN B 1 30 ? -4.199 14.703 12.234 1 98.81 30 GLN B C 1
ATOM 938 O O . GLN B 1 30 ? -3.846 13.531 12.125 1 98.81 30 GLN B O 1
ATOM 943 N N . LEU B 1 31 ? -5.18 15.195 11.477 1 98.75 31 LEU B N 1
ATOM 944 C CA . LEU B 1 31 ? -5.938 14.398 10.523 1 98.75 31 LEU B CA 1
ATOM 945 C C . LEU B 1 31 ? -5.027 13.859 9.422 1 98.75 31 LEU B C 1
ATOM 947 O O . LEU B 1 31 ? -5.113 12.688 9.062 1 98.75 31 LEU B O 1
ATOM 951 N N . LYS B 1 32 ? -4.203 14.656 9.031 1 98.75 32 LYS B N 1
ATOM 952 C CA . LYS B 1 32 ? -3.305 14.242 7.953 1 98.75 32 LYS B CA 1
ATOM 953 C C . LYS B 1 32 ? -2.305 13.203 8.445 1 98.75 32 LYS B C 1
ATOM 955 O O . LYS B 1 32 ? -1.94 12.281 7.703 1 98.75 32 LYS B O 1
ATOM 960 N N . THR B 1 33 ? -1.869 13.391 9.594 1 98.81 33 THR B N 1
ATOM 961 C CA . THR B 1 33 ? -0.967 12.414 10.203 1 98.81 33 THR B CA 1
ATOM 962 C C . THR B 1 33 ? -1.649 11.062 10.344 1 98.81 33 THR B C 1
ATOM 964 O O . THR B 1 33 ? -1.055 10.023 10.039 1 98.81 33 THR B O 1
ATOM 967 N N . ASP B 1 34 ? -2.799 11.031 10.773 1 98.75 34 ASP B N 1
ATOM 968 C CA . ASP B 1 34 ? -3.572 9.797 10.891 1 98.75 34 ASP B CA 1
ATOM 969 C C . ASP B 1 34 ? -3.762 9.141 9.523 1 98.75 34 ASP B C 1
ATOM 971 O O . ASP B 1 34 ? -3.645 7.918 9.398 1 98.75 34 ASP B O 1
ATOM 975 N N . GLU B 1 35 ? -4.125 9.938 8.578 1 98.62 35 GLU B N 1
ATOM 976 C CA . GLU B 1 35 ? -4.281 9.445 7.211 1 98.62 35 GLU B CA 1
ATOM 977 C C . GLU B 1 35 ? -3.002 8.773 6.719 1 98.62 35 GLU B C 1
ATOM 979 O O . GLU B 1 35 ? -3.043 7.664 6.18 1 98.62 35 GLU B O 1
ATOM 984 N N . ALA B 1 36 ? -1.923 9.43 6.918 1 98.75 36 ALA B N 1
ATOM 985 C CA . ALA B 1 36 ? -0.639 8.883 6.488 1 98.75 36 ALA B CA 1
ATOM 986 C C . ALA B 1 36 ? -0.338 7.562 7.199 1 98.75 36 ALA B C 1
ATOM 988 O O . ALA B 1 36 ? 0.144 6.609 6.578 1 98.75 36 ALA B O 1
ATOM 989 N N . ASN B 1 37 ? -0.612 7.566 8.469 1 98.81 37 ASN B N 1
ATOM 990 C CA . ASN B 1 37 ? -0.393 6.352 9.242 1 98.81 37 ASN B CA 1
ATOM 991 C C . ASN B 1 37 ? -1.256 5.199 8.742 1 98.81 37 ASN B C 1
ATOM 993 O O . ASN B 1 37 ? -0.783 4.066 8.625 1 98.81 37 ASN B O 1
ATOM 997 N N . GLN B 1 38 ? -2.496 5.48 8.391 1 98.81 38 GLN B N 1
ATOM 998 C CA . GLN B 1 38 ? -3.402 4.465 7.863 1 98.81 38 GLN B CA 1
ATOM 999 C C . GLN B 1 38 ? -2.932 3.955 6.504 1 98.81 38 GLN B C 1
ATOM 1001 O O . GLN B 1 38 ? -2.947 2.75 6.246 1 98.81 38 GLN B O 1
ATOM 1006 N N . LEU B 1 39 ? -2.547 4.84 5.738 1 98.88 39 LEU B N 1
ATOM 1007 C CA . LEU B 1 39 ? -2.031 4.477 4.422 1 98.88 39 LEU B CA 1
ATOM 1008 C C . LEU B 1 39 ? -0.77 3.627 4.551 1 98.88 39 LEU B C 1
ATOM 1010 O O . LEU B 1 39 ? -0.595 2.652 3.814 1 98.88 39 LEU B O 1
ATOM 1014 N N . SER B 1 40 ? 0.068 4.051 5.418 1 98.88 40 SER B N 1
ATOM 1015 C CA . SER B 1 40 ? 1.295 3.297 5.656 1 98.88 40 SER B CA 1
ATOM 1016 C C . SER B 1 40 ? 0.991 1.861 6.074 1 98.88 40 SER B C 1
ATOM 1018 O O . SER B 1 40 ? 1.587 0.917 5.551 1 98.88 40 SER B O 1
ATOM 1020 N N . ALA B 1 41 ? 0.076 1.62 6.91 1 98.88 41 ALA B N 1
ATOM 1021 C CA . ALA B 1 41 ? -0.325 0.288 7.355 1 98.88 41 ALA B CA 1
ATOM 1022 C C . ALA B 1 41 ? -0.92 -0.519 6.203 1 98.88 41 ALA B C 1
ATOM 1024 O O . ALA B 1 41 ? -0.599 -1.697 6.031 1 98.88 41 ALA B O 1
ATOM 1025 N N . SER B 1 42 ? -1.75 0.095 5.453 1 98.94 42 SER B N 1
ATOM 1026 C CA . SER B 1 42 ? -2.373 -0.562 4.309 1 98.94 42 SER B CA 1
ATOM 1027 C C . SER B 1 42 ? -1.331 -0.976 3.273 1 98.94 42 SER B C 1
ATOM 1029 O O . SER B 1 42 ? -1.438 -2.045 2.67 1 98.94 42 SER B O 1
ATOM 1031 N N . LEU B 1 43 ? -0.408 -0.076 3.09 1 98.88 43 LEU B N 1
ATOM 1032 C CA . LEU B 1 43 ? 0.672 -0.379 2.156 1 98.88 43 LEU B CA 1
ATOM 1033 C C . LEU B 1 43 ? 1.479 -1.582 2.631 1 98.88 43 LEU B C 1
ATOM 1035 O O . LEU B 1 43 ? 1.819 -2.461 1.836 1 98.88 43 LEU B O 1
ATOM 1039 N N . GLN B 1 44 ? 1.804 -1.599 3.859 1 98.88 44 GLN B N 1
ATOM 1040 C CA . GLN B 1 44 ? 2.531 -2.732 4.422 1 98.88 44 GLN B CA 1
ATOM 1041 C C . GLN B 1 44 ? 1.754 -4.031 4.234 1 98.88 44 GLN B C 1
ATOM 1043 O O . GLN B 1 44 ? 2.32 -5.047 3.818 1 98.88 44 GLN B O 1
ATOM 1048 N N . GLN B 1 45 ? 0.481 -4.027 4.379 1 98.88 45 GLN B N 1
ATOM 1049 C CA . GLN B 1 45 ? -0.371 -5.199 4.203 1 98.88 45 GLN B CA 1
ATOM 1050 C C . GLN B 1 45 ? -0.401 -5.645 2.746 1 98.88 45 GLN B C 1
ATOM 1052 O O . GLN B 1 45 ? -0.293 -6.84 2.453 1 98.88 45 GLN B O 1
ATOM 1057 N N . ALA B 1 46 ? -0.507 -4.711 1.924 1 98.88 46 ALA B N 1
ATOM 1058 C CA . ALA B 1 46 ? -0.533 -5.023 0.497 1 98.88 46 ALA B CA 1
ATOM 1059 C C . ALA B 1 46 ? 0.778 -5.664 0.051 1 98.88 46 ALA B C 1
ATOM 1061 O O . ALA B 1 46 ? 0.776 -6.621 -0.728 1 98.88 46 ALA B O 1
ATOM 1062 N N . ARG B 1 47 ? 1.874 -5.172 0.551 1 98.88 47 ARG B N 1
ATOM 1063 C CA . ARG B 1 47 ? 3.191 -5.691 0.196 1 98.88 47 ARG B CA 1
ATOM 1064 C C . ARG B 1 47 ? 3.387 -7.105 0.735 1 98.88 47 ARG B C 1
ATOM 1066 O O . ARG B 1 47 ? 4.027 -7.938 0.089 1 98.88 47 ARG B O 1
ATOM 1073 N N . GLU B 1 48 ? 2.891 -7.367 1.874 1 98.88 48 GLU B N 1
ATOM 1074 C CA . GLU B 1 48 ? 2.955 -8.711 2.443 1 98.88 48 GLU B CA 1
ATOM 1075 C C . GLU B 1 48 ? 2.117 -9.695 1.632 1 98.88 48 GLU B C 1
ATOM 1077 O O . GLU B 1 48 ? 2.572 -10.797 1.322 1 98.88 48 GLU B O 1
ATOM 1082 N N . GLU B 1 49 ? 0.913 -9.281 1.319 1 98.88 49 GLU B N 1
ATOM 1083 C CA . GLU B 1 49 ? 0.059 -10.125 0.49 1 98.88 49 GLU B CA 1
ATOM 1084 C C . GLU B 1 49 ? 0.702 -10.398 -0.866 1 98.88 49 GLU B C 1
ATOM 1086 O O . GLU B 1 49 ? 0.681 -11.531 -1.353 1 98.88 49 GLU B O 1
ATOM 1091 N N . LEU B 1 50 ? 1.244 -9.344 -1.394 1 98.94 50 LEU B N 1
ATOM 1092 C CA . LEU B 1 50 ? 1.93 -9.477 -2.674 1 98.94 50 LEU B CA 1
ATOM 1093 C C . LEU B 1 50 ? 3.07 -10.484 -2.576 1 98.94 50 LEU B C 1
ATOM 1095 O O . LEU B 1 50 ? 3.203 -11.367 -3.43 1 98.94 50 LEU B O 1
ATOM 1099 N N . SER B 1 51 ? 3.855 -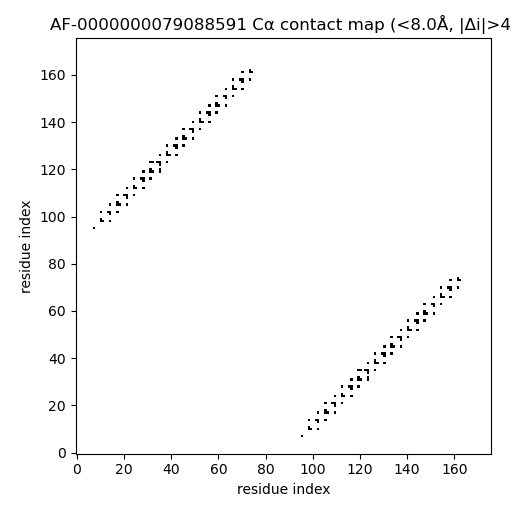10.422 -1.64 1 98.88 51 SER B N 1
ATOM 1100 C CA . SER B 1 51 ? 4.961 -11.352 -1.418 1 98.88 51 SER B CA 1
ATOM 1101 C C . SER B 1 51 ? 4.465 -12.789 -1.308 1 98.88 51 SER B C 1
ATOM 1103 O O . SER B 1 51 ? 5.062 -13.703 -1.882 1 98.88 51 SER B O 1
ATOM 1105 N N . ASP B 1 52 ? 3.418 -13.016 -0.619 1 98.88 52 ASP B N 1
ATOM 1106 C CA . ASP B 1 52 ? 2.844 -14.344 -0.448 1 98.88 52 ASP B CA 1
ATOM 1107 C C . ASP B 1 52 ? 2.369 -14.914 -1.784 1 98.88 52 ASP B C 1
ATOM 1109 O O . ASP B 1 52 ? 2.646 -16.062 -2.107 1 98.88 52 ASP B O 1
ATOM 1113 N N . VAL B 1 53 ? 1.735 -14.047 -2.486 1 98.94 53 VAL B N 1
ATOM 1114 C CA . VAL B 1 53 ? 1.172 -14.531 -3.744 1 98.94 53 VAL B CA 1
ATOM 1115 C C . VAL B 1 53 ? 2.295 -14.781 -4.75 1 98.94 53 VAL B C 1
ATOM 1117 O O . VAL B 1 53 ? 2.232 -15.742 -5.527 1 98.94 53 VAL B O 1
ATOM 1120 N N . ILE B 1 54 ? 3.322 -14.031 -4.727 1 98.94 54 ILE B N 1
ATOM 1121 C CA . ILE B 1 54 ? 4.488 -14.266 -5.574 1 98.94 54 ILE B CA 1
ATOM 1122 C C . ILE B 1 54 ? 5.109 -15.617 -5.223 1 98.94 54 ILE B C 1
ATOM 1124 O O . ILE B 1 54 ? 5.457 -16.391 -6.113 1 98.94 54 ILE B O 1
ATOM 1128 N N . ARG B 1 55 ? 5.191 -15.891 -3.916 1 98.88 55 ARG B N 1
ATOM 1129 C CA . ARG B 1 55 ? 5.727 -17.172 -3.473 1 98.88 55 ARG B CA 1
ATOM 1130 C C . ARG B 1 55 ? 4.867 -18.328 -3.973 1 98.88 55 ARG B C 1
ATOM 1132 O O . ARG B 1 55 ? 5.387 -19.328 -4.473 1 98.88 55 ARG B O 1
ATOM 1139 N N . GLN B 1 56 ? 3.596 -18.219 -3.941 1 98.88 56 GLN B N 1
ATOM 1140 C CA . GLN B 1 56 ? 2.67 -19.234 -4.441 1 98.88 56 GLN B CA 1
ATOM 1141 C C . GLN B 1 56 ? 2.83 -19.422 -5.949 1 98.88 56 GLN B C 1
ATOM 1143 O O . GLN B 1 56 ? 2.838 -20.562 -6.434 1 98.88 56 GLN B O 1
ATOM 1148 N N . ASN B 1 57 ? 2.955 -18.297 -6.531 1 98.88 57 ASN B N 1
ATOM 1149 C CA . ASN B 1 57 ? 3.162 -18.328 -7.977 1 98.88 57 ASN B CA 1
ATOM 1150 C C . ASN B 1 57 ? 4.414 -19.109 -8.344 1 98.88 57 ASN B C 1
ATOM 1152 O O . ASN B 1 57 ? 4.391 -19.922 -9.281 1 98.88 57 ASN B O 1
ATOM 1156 N N . GLU B 1 58 ? 5.398 -18.953 -7.602 1 98.62 58 GLU B N 1
ATOM 1157 C CA . GLU B 1 58 ? 6.645 -19.656 -7.855 1 98.62 58 GLU B CA 1
ATOM 1158 C C . GLU B 1 58 ? 6.488 -21.156 -7.586 1 98.62 58 GLU B C 1
ATOM 1160 O O . GLU B 1 58 ? 7.008 -21.984 -8.336 1 98.62 58 GLU B O 1
ATOM 1165 N N . GLU B 1 59 ? 5.832 -21.562 -6.605 1 98.75 59 GLU B N 1
ATOM 1166 C CA . GLU B 1 59 ? 5.543 -22.969 -6.305 1 98.75 59 GLU B CA 1
ATOM 1167 C C . GLU B 1 59 ? 4.719 -23.609 -7.418 1 98.75 59 GLU B C 1
ATOM 1169 O O . GLU B 1 59 ? 5.023 -24.719 -7.859 1 98.75 59 GLU B O 1
ATOM 1174 N N . LEU B 1 60 ? 3.752 -22.875 -7.875 1 98.81 60 LEU B N 1
ATOM 1175 C CA . LEU B 1 60 ? 2.898 -23.359 -8.953 1 98.81 60 LEU B CA 1
ATOM 1176 C C . LEU B 1 60 ? 3.699 -23.547 -10.234 1 98.81 60 LEU B C 1
ATOM 1178 O O . LEU B 1 60 ? 3.52 -24.547 -10.945 1 98.81 60 LEU B O 1
ATOM 1182 N N . LYS B 1 61 ? 4.523 -22.656 -10.555 1 98.81 61 LYS B N 1
ATOM 1183 C CA . LYS B 1 61 ? 5.375 -22.781 -11.734 1 98.81 61 LYS B CA 1
ATOM 1184 C C . LYS B 1 61 ? 6.242 -24.031 -11.664 1 98.81 61 LYS B C 1
ATOM 1186 O O . LYS B 1 61 ? 6.375 -24.75 -12.648 1 98.81 61 LYS B O 1
ATOM 1191 N N . THR B 1 62 ? 6.75 -24.328 -10.508 1 98.81 62 THR B N 1
ATOM 1192 C CA . THR B 1 62 ? 7.582 -25.5 -10.289 1 98.81 62 THR B CA 1
ATOM 1193 C C . THR B 1 62 ? 6.762 -26.781 -10.461 1 98.81 62 THR B C 1
ATOM 1195 O O . THR B 1 62 ? 7.195 -27.719 -11.133 1 98.81 62 THR B O 1
ATOM 1198 N N . GLU B 1 63 ? 5.57 -26.844 -9.945 1 98.75 63 GLU B N 1
ATOM 1199 C CA . GLU B 1 63 ? 4.688 -28 -10.07 1 98.75 63 GLU B CA 1
ATOM 1200 C C . GLU B 1 63 ? 4.238 -28.203 -11.516 1 98.75 63 GLU B C 1
ATOM 1202 O O . GLU B 1 63 ? 4.23 -29.328 -12.008 1 98.75 63 GLU B O 1
ATOM 1207 N N . LEU B 1 64 ? 3.939 -27.094 -12.117 1 98.75 64 LEU B N 1
ATOM 1208 C CA . LEU B 1 64 ? 3.543 -27.156 -13.516 1 98.75 64 LEU B CA 1
ATOM 1209 C C . LEU B 1 64 ? 4.66 -27.734 -14.383 1 98.75 64 LEU B C 1
ATOM 1211 O O . LEU B 1 64 ? 4.43 -28.625 -15.188 1 98.75 64 LEU B O 1
ATOM 1215 N N . HIS B 1 65 ? 5.828 -27.219 -14.18 1 98.81 65 HIS B N 1
ATOM 1216 C CA . HIS B 1 65 ? 6.973 -27.734 -14.914 1 98.81 65 HIS B CA 1
ATOM 1217 C C . HIS B 1 65 ? 7.156 -29.234 -14.672 1 98.81 65 HIS B C 1
ATOM 1219 O O . HIS B 1 65 ? 7.461 -29.984 -15.602 1 98.81 65 HIS B O 1
ATOM 1225 N N . THR B 1 66 ? 6.957 -29.641 -13.453 1 98.81 66 THR B N 1
ATOM 1226 C CA . THR B 1 66 ? 7.062 -31.047 -13.094 1 98.81 66 THR B CA 1
ATOM 1227 C C . THR B 1 66 ? 6.059 -31.891 -13.891 1 98.81 66 THR B C 1
ATOM 1229 O O . THR B 1 66 ? 6.438 -32.844 -14.555 1 98.81 66 THR B O 1
ATOM 1232 N N . TYR B 1 67 ? 4.88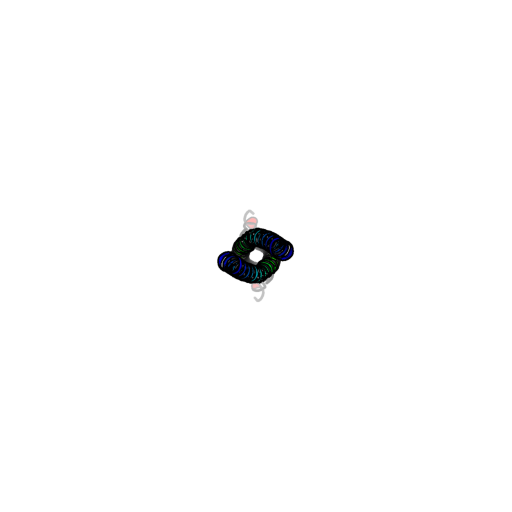7 -31.469 -14.031 1 98.31 67 TYR B N 1
ATOM 1233 C CA . TYR B 1 67 ? 3.854 -32.25 -14.703 1 98.31 67 TYR B CA 1
ATOM 1234 C C . TYR B 1 67 ? 3.992 -32.156 -16.219 1 98.31 67 TYR B C 1
ATOM 1236 O O . TYR B 1 67 ? 3.717 -33.125 -16.938 1 98.31 67 TYR B O 1
ATOM 1244 N N . GLN B 1 68 ? 4.469 -31.047 -16.672 1 98.19 68 GLN B N 1
ATOM 1245 C CA . GLN B 1 68 ? 4.801 -30.922 -18.078 1 98.19 68 GLN B CA 1
ATOM 1246 C C . GLN B 1 68 ? 5.875 -31.938 -18.484 1 98.19 68 GLN B C 1
ATOM 1248 O O . GLN B 1 68 ? 5.758 -32.594 -19.516 1 98.19 68 GLN B O 1
ATOM 1253 N N . THR B 1 69 ? 6.855 -32 -17.641 1 98.5 69 THR B N 1
ATOM 1254 C CA . THR B 1 69 ? 7.973 -32.906 -17.906 1 98.5 69 THR B CA 1
ATOM 1255 C C . THR B 1 69 ? 7.531 -34.375 -17.828 1 98.5 69 THR B C 1
ATOM 1257 O O . THR B 1 69 ? 7.855 -35.156 -18.703 1 98.5 69 THR B O 1
ATOM 1260 N N . LEU B 1 70 ? 6.695 -34.719 -16.875 1 96.88 70 LEU B N 1
ATOM 1261 C CA . LEU B 1 70 ? 6.172 -36.062 -16.703 1 96.88 70 LEU B CA 1
ATOM 1262 C C . LEU B 1 70 ? 5.281 -36.469 -17.891 1 96.88 70 LEU B C 1
ATOM 1264 O O . LEU B 1 70 ? 5.43 -37.531 -18.453 1 96.88 70 LEU B O 1
ATOM 1268 N N . TYR B 1 71 ? 4.457 -35.562 -18.281 1 96.44 71 TYR B N 1
ATOM 1269 C CA . TYR B 1 71 ? 3.568 -35.781 -19.422 1 96.44 71 TYR B CA 1
ATOM 1270 C C . TYR B 1 71 ? 4.363 -35.969 -20.703 1 96.44 71 TYR B C 1
ATOM 1272 O O . TYR B 1 71 ? 4.094 -36.875 -21.484 1 96.44 71 TYR B O 1
ATOM 1280 N N . GLY B 1 72 ? 5.309 -35.156 -20.938 1 95.12 72 GLY B N 1
ATOM 1281 C CA . GLY B 1 72 ? 6.137 -35.25 -22.125 1 95.12 72 GLY B CA 1
ATOM 1282 C C . GLY B 1 72 ? 6.898 -36.531 -22.234 1 95.12 72 GLY B C 1
ATOM 1283 O O . GLY B 1 72 ? 6.969 -37.156 -23.312 1 95.12 72 GLY B O 1
ATOM 1284 N N . LYS B 1 73 ? 7.43 -37.062 -21.094 1 95.31 73 LYS B N 1
ATOM 1285 C CA . LYS B 1 73 ? 8.164 -38.312 -21.062 1 95.31 73 LYS B CA 1
ATOM 1286 C C . LYS B 1 73 ? 7.246 -39.5 -21.359 1 95.31 73 LYS B C 1
ATOM 1288 O O . LYS B 1 73 ? 7.613 -40.406 -22.125 1 95.31 73 LYS B O 1
ATOM 1293 N N . LEU B 1 74 ? 6.039 -39.438 -20.953 1 92.44 74 LEU B N 1
ATOM 1294 C CA . LEU B 1 74 ? 5.086 -40.531 -21.156 1 92.44 74 LEU B CA 1
ATOM 1295 C C . LEU B 1 74 ? 4.57 -40.531 -22.594 1 92.44 74 LEU B C 1
ATOM 1297 O O . LEU B 1 74 ? 4.426 -41.594 -23.188 1 92.44 74 LEU B O 1
ATOM 1301 N N . GLU B 1 75 ? 4.352 -39.5 -23.125 1 88.12 75 GLU B N 1
ATOM 1302 C CA . GLU B 1 75 ? 3.842 -39.344 -24.484 1 88.12 75 GLU B CA 1
ATOM 1303 C C . GLU B 1 75 ? 4.859 -39.844 -25.516 1 88.12 75 GLU B C 1
ATOM 1305 O O . GLU B 1 75 ? 4.496 -40.5 -26.484 1 88.12 75 GLU B O 1
ATOM 1310 N N . LYS B 1 76 ? 6.137 -39.656 -25.297 1 88.75 76 LYS B N 1
ATOM 1311 C CA . LYS B 1 76 ? 7.203 -40.125 -26.188 1 88.75 76 LYS B CA 1
ATOM 1312 C C . LYS B 1 76 ? 7.395 -41.625 -26.078 1 88.75 76 LYS B C 1
ATOM 1314 O O . LYS B 1 76 ? 7.652 -42.281 -27.078 1 88.75 76 LYS B O 1
ATOM 1319 N N . GLY B 1 77 ? 7.176 -42.25 -24.922 1 80 77 GLY B N 1
ATOM 1320 C CA . GLY B 1 77 ? 7.266 -43.688 -24.734 1 80 77 GLY B CA 1
ATOM 1321 C C . GLY B 1 77 ? 6.098 -44.438 -25.344 1 80 77 GLY B C 1
ATOM 1322 O O . GLY B 1 77 ? 6.234 -45.594 -25.734 1 80 77 GLY B O 1
ATOM 1323 N N . THR B 1 78 ? 5.039 -43.875 -25.469 1 75.31 78 THR B N 1
ATOM 1324 C CA . THR B 1 78 ? 3.859 -44.5 -26.047 1 75.31 78 THR B CA 1
ATOM 1325 C C . THR B 1 78 ? 3.898 -44.406 -27.578 1 75.31 78 THR B C 1
ATOM 1327 O O . THR B 1 78 ? 3.287 -45.219 -28.266 1 75.31 78 THR B O 1
ATOM 1330 N N . LYS B 1 79 ? 4.578 -43.5 -28.203 1 70.62 79 LYS B N 1
ATOM 1331 C CA . LYS B 1 79 ? 4.68 -43.312 -29.656 1 70.62 79 LYS B CA 1
ATOM 1332 C C . LYS B 1 79 ? 5.848 -44.094 -30.234 1 70.62 79 LYS B C 1
ATOM 1334 O O . LYS B 1 79 ? 5.887 -44.375 -31.438 1 70.62 79 LYS B O 1
ATOM 1339 N N . GLU B 1 80 ? 6.98 -44.469 -29.703 1 58.97 80 GLU B N 1
ATOM 1340 C CA . GLU B 1 80 ? 8.07 -45.281 -30.266 1 58.97 80 GLU B CA 1
ATOM 1341 C C . GLU B 1 80 ? 7.617 -46.719 -30.547 1 58.97 80 GLU B C 1
ATOM 1343 O O . GLU B 1 80 ? 7.234 -47.438 -29.625 1 58.97 80 GLU B O 1
ATOM 1348 N N . PRO B 1 81 ? 7.094 -47.031 -31.75 1 57.34 81 PRO B N 1
ATOM 1349 C CA . PRO B 1 81 ? 6.664 -48.312 -32.281 1 57.34 81 PRO B CA 1
ATOM 1350 C C . PRO B 1 81 ? 7.676 -49.438 -32.031 1 57.34 81 PRO B C 1
ATOM 1352 O O . PRO B 1 81 ? 8.867 -49.156 -31.859 1 57.34 81 PRO B O 1
ATOM 1355 N N . THR B 1 82 ? 7.035 -50.75 -31.656 1 53.44 82 THR B N 1
ATOM 1356 C CA . THR B 1 82 ? 7.543 -52.094 -31.75 1 53.44 82 THR B CA 1
ATOM 1357 C C . THR B 1 82 ? 8.32 -52.281 -33.062 1 53.44 82 THR B C 1
ATOM 1359 O O . THR B 1 82 ? 7.793 -52.844 -34.031 1 53.44 82 THR B O 1
ATOM 1362 N N . ALA B 1 83 ? 8.734 -51.375 -33.594 1 56.06 83 ALA B N 1
ATOM 1363 C CA . ALA B 1 83 ? 9.375 -51.719 -34.875 1 56.06 83 ALA B CA 1
ATOM 1364 C C . ALA B 1 83 ? 10.609 -52.562 -34.625 1 56.06 83 ALA B C 1
ATOM 1366 O O . ALA B 1 83 ? 11.367 -52.844 -35.562 1 56.06 83 ALA B O 1
ATOM 1367 N N . GLY B 1 84 ? 10.906 -52.875 -33.438 1 49.16 84 GLY B N 1
ATOM 1368 C CA . GLY B 1 84 ? 12.07 -53.75 -33.406 1 49.16 84 GLY B CA 1
ATOM 1369 C C . GLY B 1 84 ? 11.828 -55.094 -34.031 1 49.16 84 GLY B C 1
ATOM 1370 O O . GLY B 1 84 ? 12.727 -55.938 -34.062 1 49.16 84 GLY B O 1
ATOM 1371 N N . SER B 1 85 ? 10.547 -55.594 -34 1 48.44 85 SER B N 1
ATOM 1372 C CA . SER B 1 85 ? 10.625 -57.031 -34.25 1 48.44 85 SER B CA 1
ATOM 1373 C C . SER B 1 85 ? 10.93 -57.312 -35.719 1 48.44 85 SER B C 1
ATOM 1375 O O . SER B 1 85 ? 10.875 -58.469 -36.156 1 48.44 85 SER B O 1
ATOM 1377 N N . SER B 1 86 ? 10.711 -56.188 -36.531 1 47.97 86 SER B N 1
ATOM 1378 C CA . SER B 1 86 ? 10.703 -56.906 -37.812 1 47.97 86 SER B CA 1
ATOM 1379 C C . SER B 1 86 ? 12.117 -57.125 -38.344 1 47.97 86 SER B C 1
ATOM 1381 O O . SER B 1 86 ? 12.312 -57.406 -39.531 1 47.97 86 SER B O 1
ATOM 1383 N N . ASN B 1 87 ? 13.008 -56.562 -37.625 1 44.12 87 ASN B N 1
ATOM 1384 C CA . ASN B 1 87 ? 14.188 -56.781 -38.438 1 44.12 87 ASN B CA 1
ATOM 1385 C C . ASN B 1 87 ? 14.672 -58.219 -38.375 1 44.12 87 ASN B C 1
ATOM 1387 O O . ASN B 1 87 ? 15.688 -58.5 -37.719 1 44.12 87 ASN B O 1
ATOM 1391 N N . MET B 1 88 ? 13.922 -59.094 -37.781 1 35.75 88 MET B N 1
ATOM 1392 C CA . MET B 1 88 ? 14.477 -60.344 -38.281 1 35.75 88 MET B CA 1
ATOM 1393 C C . MET B 1 88 ? 14.078 -60.562 -39.75 1 35.75 88 MET B C 1
ATOM 1395 O O . MET B 1 88 ? 12.977 -60.219 -40.156 1 35.75 88 MET B O 1
#

Foldseek 3Di:
DVVVVVVVVVVVVVVVVVVVVVVVVVVVVVVVVVVVVVVVVVVVVVVVVVVVVVVVVVVVVVVVVVVVVVVVVVVVVVPPDPVPPPVD/DVVVVVVVVVVVVVVVVVVVVVVVVVVVVVVVVVVVVVVVVVVVVVVVVVVVVVVVVVVVVVVVVVVVVVVVVVVVVVPPDPVVPPVD

Organism: Trichostrongylus colubriformis (NCBI:txid6319)